Protein AF-A0A2G3K267-F1 (afdb_monomer_lite)

Radius of gyration: 26.2 Å; chains: 1; bounding box: 46×31×90 Å

Secondary structure (DSSP, 8-state):
------TTS-HHHHHHHHHHHTT--HHHHHHHHT--HHHHHHHHSSS-S---HHHHHHHHHHHTS-HHHHHH--S-SS--HHHHHHHHHTSTT----PPPGGGHHHHHHHHHHHHHS---HHHHHHHHHHHHHHHHHH------

Structure (mmCIF, N/CA/C/O backbone):
data_AF-A0A2G3K267-F1
#
_entry.id   AF-A0A2G3K267-F1
#
loop_
_atom_site.group_PDB
_atom_site.id
_atom_site.type_symbol
_atom_site.label_atom_id
_atom_site.label_alt_id
_atom_site.label_comp_id
_atom_site.label_asym_id
_atom_site.label_entity_id
_atom_site.label_seq_id
_atom_site.pdbx_PDB_ins_code
_atom_site.Cartn_x
_atom_site.Cartn_y
_atom_site.Cartn_z
_atom_site.occupancy
_atom_site.B_iso_or_equiv
_atom_site.auth_seq_id
_atom_site.auth_comp_id
_atom_site.auth_asym_id
_atom_site.auth_atom_id
_atom_site.pdbx_PDB_model_num
ATOM 1 N N . MET A 1 1 ? -14.283 -9.057 -34.525 1.00 35.12 1 MET A N 1
ATOM 2 C CA . MET A 1 1 ? -13.059 -9.825 -34.223 1.00 35.12 1 MET A CA 1
ATOM 3 C C . MET A 1 1 ? -12.693 -9.478 -32.796 1.00 35.12 1 MET A C 1
ATOM 5 O O . MET A 1 1 ? -12.695 -8.303 -32.458 1.00 35.12 1 MET A O 1
ATOM 9 N N . PHE A 1 2 ? -12.655 -10.500 -31.956 1.00 46.81 2 PHE A N 1
ATOM 10 C CA . PHE A 1 2 ? -12.757 -10.432 -30.503 1.00 46.81 2 PHE A CA 1
ATOM 11 C C . PHE A 1 2 ? -11.483 -9.875 -29.876 1.00 46.81 2 PHE A C 1
ATOM 13 O O . PHE A 1 2 ? -10.425 -10.375 -30.215 1.00 46.81 2 PHE A O 1
ATOM 20 N N . ASP A 1 3 ? -11.615 -8.924 -28.948 1.00 39.59 3 ASP A N 1
ATOM 21 C CA . ASP A 1 3 ? -10.687 -8.749 -27.822 1.00 39.59 3 ASP A CA 1
ATOM 22 C C . ASP A 1 3 ? -11.377 -7.941 -26.717 1.00 39.59 3 ASP A C 1
ATOM 24 O O . ASP A 1 3 ? -11.073 -6.790 -26.419 1.00 39.59 3 ASP A O 1
ATOM 28 N N . ASN A 1 4 ? -12.376 -8.581 -26.108 1.00 44.62 4 ASN A N 1
ATOM 29 C CA . ASN A 1 4 ? -12.892 -8.200 -24.797 1.00 44.62 4 ASN A CA 1
ATOM 30 C C . ASN A 1 4 ? -12.223 -9.108 -23.748 1.00 44.62 4 ASN A C 1
ATOM 32 O O . ASN A 1 4 ? -12.882 -9.875 -23.048 1.00 44.62 4 ASN A O 1
ATOM 36 N N . MET A 1 5 ? -10.885 -9.100 -23.737 1.00 44.41 5 MET A N 1
ATOM 37 C CA . MET A 1 5 ? -10.036 -10.017 -22.976 1.00 44.41 5 MET A CA 1
ATOM 38 C C . MET A 1 5 ? -9.233 -9.225 -21.933 1.00 44.41 5 MET A C 1
ATOM 40 O O . MET A 1 5 ? -8.086 -8.855 -22.130 1.00 44.41 5 MET A O 1
ATOM 44 N N . ASN A 1 6 ? -9.898 -8.925 -20.816 1.00 48.31 6 ASN A N 1
ATOM 45 C CA . ASN A 1 6 ? -9.323 -8.587 -19.509 1.00 48.31 6 ASN A CA 1
ATOM 46 C C . ASN A 1 6 ? -8.122 -7.597 -19.487 1.00 48.31 6 ASN A C 1
ATOM 48 O O . ASN A 1 6 ? -6.986 -7.977 -19.188 1.00 48.31 6 ASN A O 1
ATOM 52 N N . MET A 1 7 ? -8.402 -6.304 -19.706 1.00 45.59 7 MET A N 1
ATOM 53 C CA . MET A 1 7 ? -7.499 -5.144 -19.513 1.00 45.59 7 MET A CA 1
ATOM 54 C C . MET A 1 7 ? -7.149 -4.873 -18.027 1.00 45.59 7 MET A C 1
ATOM 56 O O . MET A 1 7 ? -7.311 -3.785 -17.492 1.00 45.59 7 MET A O 1
ATOM 60 N N . SER A 1 8 ? -6.763 -5.902 -17.276 1.00 49.22 8 SER A N 1
ATOM 61 C CA . SER A 1 8 ? -6.261 -5.760 -15.897 1.00 49.22 8 SER A CA 1
ATOM 62 C C . SER A 1 8 ? -5.021 -6.622 -15.618 1.00 49.22 8 SER A C 1
ATOM 64 O O . SER A 1 8 ? -4.396 -6.521 -14.557 1.00 49.22 8 SER A O 1
ATOM 66 N N . SER A 1 9 ? -4.612 -7.436 -16.597 1.00 59.81 9 SER A N 1
ATOM 67 C CA . SER A 1 9 ? -3.554 -8.439 -16.456 1.00 59.81 9 SER A CA 1
ATOM 68 C C . SER A 1 9 ? -2.137 -7.892 -16.654 1.00 59.81 9 SER A C 1
ATOM 70 O O . SER A 1 9 ? -1.189 -8.456 -16.103 1.00 59.81 9 SER A O 1
ATOM 72 N N . HIS A 1 10 ? -1.960 -6.772 -17.362 1.00 80.06 10 HIS A N 1
ATOM 73 C CA . HIS A 1 10 ? -0.629 -6.280 -17.727 1.00 80.06 10 HIS A CA 1
ATOM 74 C C . HIS A 1 10 ? -0.052 -5.313 -16.685 1.00 80.06 10 HIS A C 1
ATOM 76 O O . HIS A 1 10 ? -0.710 -4.382 -16.214 1.00 80.06 10 HIS A O 1
ATOM 82 N N . LEU A 1 11 ? 1.218 -5.534 -16.331 1.00 85.94 11 LEU A N 1
ATOM 83 C CA . LEU A 1 11 ? 1.956 -4.738 -15.346 1.00 85.94 11 LEU A CA 1
ATOM 84 C C . LEU A 1 11 ? 1.980 -3.243 -15.705 1.00 85.94 11 LEU A C 1
ATOM 86 O O . LEU A 1 11 ? 1.818 -2.394 -14.827 1.00 85.94 11 LEU A O 1
ATOM 90 N N . SER A 1 12 ? 2.136 -2.925 -16.991 1.00 89.56 12 SER A N 1
ATOM 91 C CA . SER A 1 12 ? 2.180 -1.552 -17.501 1.00 89.56 12 SER A CA 1
ATOM 92 C C . SER A 1 12 ? 0.894 -0.783 -17.263 1.00 89.56 12 SER A C 1
ATOM 94 O O . SER A 1 12 ? 0.929 0.377 -16.852 1.00 89.56 12 SER A O 1
ATOM 96 N N . GLU A 1 13 ? -0.247 -1.442 -17.431 1.00 88.75 13 GLU A N 1
ATOM 97 C CA . GLU A 1 13 ? -1.548 -0.847 -17.172 1.00 88.75 13 GLU A CA 1
ATOM 98 C C . GLU A 1 13 ? -1.750 -0.580 -15.677 1.00 88.75 13 GLU A C 1
ATOM 100 O O . GLU A 1 13 ? -2.154 0.522 -15.293 1.00 88.75 13 GLU A O 1
ATOM 105 N N . ARG A 1 14 ? -1.385 -1.538 -14.811 1.00 90.50 14 ARG A N 1
ATOM 106 C CA . ARG A 1 14 ? -1.461 -1.361 -13.351 1.00 90.50 14 ARG A CA 1
ATOM 107 C C . ARG A 1 14 ? -0.568 -0.224 -12.864 1.00 90.50 14 ARG A C 1
ATOM 109 O O . ARG A 1 14 ? -1.033 0.645 -12.123 1.00 90.50 14 ARG A O 1
ATOM 116 N N . ILE A 1 15 ? 0.690 -0.189 -13.308 1.00 90.50 15 ILE A N 1
ATOM 117 C CA . ILE A 1 15 ? 1.647 0.870 -12.955 1.00 90.50 15 ILE A CA 1
ATOM 118 C C . ILE A 1 15 ? 1.182 2.221 -13.501 1.00 90.50 15 ILE A C 1
ATOM 120 O O . ILE A 1 15 ? 1.180 3.208 -12.765 1.00 90.50 15 ILE A O 1
ATOM 124 N N . GLY A 1 16 ? 0.754 2.277 -14.764 1.00 91.00 16 GLY A N 1
ATOM 125 C CA . GLY A 1 16 ? 0.273 3.499 -15.403 1.00 91.00 16 GLY A CA 1
ATOM 126 C C . GLY A 1 16 ? -0.948 4.076 -14.692 1.00 91.00 16 GLY A C 1
ATOM 127 O O . GLY A 1 16 ? -0.981 5.269 -14.373 1.00 91.00 16 GLY A O 1
ATOM 128 N N . ARG A 1 17 ? -1.921 3.220 -14.363 1.00 91.25 17 ARG A N 1
ATOM 129 C CA . ARG A 1 17 ? -3.102 3.597 -13.581 1.00 91.25 17 ARG A CA 1
ATOM 130 C C . ARG A 1 17 ? -2.711 4.128 -12.204 1.00 91.25 17 ARG A C 1
ATOM 132 O O . ARG A 1 17 ? -3.132 5.225 -11.836 1.00 91.25 17 ARG A O 1
ATOM 139 N N . ALA A 1 18 ? -1.879 3.391 -11.471 1.00 91.69 18 ALA A N 1
ATOM 140 C CA . ALA A 1 18 ? -1.437 3.775 -10.135 1.00 91.69 18 ALA A CA 1
ATOM 141 C C . ALA A 1 18 ? -0.667 5.098 -10.121 1.00 91.69 18 ALA A C 1
ATOM 143 O O . ALA A 1 18 ? -0.942 5.964 -9.292 1.00 91.69 18 ALA A O 1
ATOM 144 N N . ALA A 1 19 ? 0.245 5.290 -11.073 1.00 91.06 19 ALA A N 1
ATOM 145 C CA . ALA A 1 19 ? 1.031 6.510 -11.196 1.00 91.06 19 ALA A CA 1
ATOM 146 C C . ALA A 1 19 ? 0.159 7.726 -11.536 1.00 91.06 19 ALA A C 1
ATOM 148 O O . ALA A 1 19 ? 0.361 8.799 -10.966 1.00 91.06 19 ALA A O 1
ATOM 149 N N . ARG A 1 20 ? -0.844 7.560 -12.411 1.00 91.44 20 ARG A N 1
ATOM 150 C CA . ARG A 1 20 ? -1.793 8.627 -12.758 1.00 91.44 20 ARG A CA 1
ATOM 151 C C . ARG A 1 20 ? -2.618 9.066 -11.551 1.00 91.44 20 ARG A C 1
ATOM 153 O O . ARG A 1 20 ? -2.743 10.263 -11.312 1.00 91.44 20 ARG A O 1
ATOM 160 N N . GLU A 1 21 ? -3.138 8.117 -10.777 1.00 89.44 21 GLU A N 1
ATOM 161 C CA . GLU A 1 21 ? -3.902 8.415 -9.558 1.00 89.44 21 GLU A CA 1
ATOM 162 C C . GLU A 1 21 ? -3.026 9.057 -8.470 1.00 89.44 21 GLU A C 1
ATOM 164 O O . GLU A 1 21 ? -3.461 9.992 -7.801 1.00 89.44 21 GLU A O 1
ATOM 169 N N . ALA A 1 22 ? -1.767 8.627 -8.349 1.00 87.94 22 ALA A N 1
ATOM 170 C CA . ALA A 1 22 ? -0.783 9.229 -7.449 1.00 87.94 22 ALA A CA 1
ATOM 171 C C . ALA A 1 22 ? -0.202 10.562 -7.967 1.00 87.94 22 ALA A C 1
ATOM 173 O O . ALA A 1 22 ? 0.598 11.192 -7.278 1.00 87.94 22 ALA A O 1
ATOM 174 N N . LYS A 1 23 ? -0.573 11.002 -9.182 1.00 91.06 23 LYS A N 1
ATOM 175 C CA . LYS A 1 23 ? -0.016 12.180 -9.877 1.00 91.06 23 LYS A CA 1
ATOM 176 C C . LYS A 1 23 ? 1.517 12.153 -9.988 1.00 91.06 23 LYS A C 1
ATOM 178 O O . LYS A 1 23 ? 2.175 13.195 -10.023 1.00 91.06 23 LYS A O 1
ATOM 183 N N . LEU A 1 24 ? 2.098 10.958 -10.080 1.00 90.44 24 LEU A N 1
ATOM 184 C CA . LEU A 1 24 ? 3.537 10.753 -10.196 1.00 90.44 24 LEU A CA 1
ATOM 185 C C . LEU A 1 24 ? 3.943 10.557 -11.656 1.00 90.44 24 LEU A C 1
ATOM 187 O O . LEU A 1 24 ? 3.334 9.798 -12.406 1.00 90.44 24 LEU A O 1
ATOM 191 N N . ARG A 1 25 ? 5.017 11.242 -12.059 1.00 90.38 25 ARG A N 1
ATOM 192 C CA . ARG A 1 25 ? 5.631 11.072 -13.380 1.00 90.38 25 ARG A CA 1
ATOM 193 C C . ARG A 1 25 ? 6.702 9.975 -13.317 1.00 90.38 25 ARG A C 1
ATOM 195 O O . ARG A 1 25 ? 7.376 9.870 -12.290 1.00 90.38 25 ARG A O 1
ATOM 202 N N . PRO A 1 26 ? 6.970 9.244 -14.416 1.00 87.44 26 PRO A N 1
ATOM 203 C CA . PRO A 1 26 ? 8.031 8.230 -14.460 1.00 87.44 26 PRO A CA 1
ATOM 204 C C . PRO A 1 26 ? 9.409 8.750 -14.027 1.00 87.44 26 PRO A C 1
ATOM 206 O O . PRO A 1 26 ? 10.181 8.028 -13.405 1.00 87.44 26 PRO A O 1
ATOM 209 N N . ALA A 1 27 ? 9.705 10.026 -14.299 1.00 88.06 27 ALA A N 1
ATOM 210 C CA . ALA A 1 27 ? 10.935 10.674 -13.846 1.00 88.06 27 ALA A CA 1
ATOM 211 C C . ALA A 1 27 ? 11.029 10.759 -12.311 1.00 88.06 27 ALA A C 1
ATOM 213 O O . ALA A 1 27 ? 12.078 10.460 -11.754 1.00 88.06 27 ALA A O 1
ATOM 214 N N . HIS A 1 28 ? 9.931 11.093 -11.623 1.00 89.31 28 HIS A N 1
ATOM 215 C CA . HIS A 1 28 ? 9.900 11.142 -10.158 1.00 89.31 28 HIS A CA 1
ATOM 216 C C . HIS A 1 28 ? 10.082 9.746 -9.553 1.00 89.31 28 HIS A C 1
ATOM 218 O O . HIS A 1 28 ? 10.794 9.590 -8.567 1.00 89.31 28 HIS A O 1
ATOM 224 N N . ILE A 1 29 ? 9.489 8.727 -10.183 1.00 90.75 29 ILE A N 1
ATOM 225 C CA . ILE A 1 29 ? 9.630 7.327 -9.767 1.00 90.75 29 ILE A CA 1
ATOM 226 C C . ILE A 1 29 ? 11.083 6.860 -9.922 1.00 90.75 29 ILE A C 1
ATOM 228 O O . ILE A 1 29 ? 11.625 6.239 -9.013 1.00 90.75 29 ILE A O 1
ATOM 232 N N . ALA A 1 30 ? 11.743 7.211 -11.030 1.00 91.00 30 ALA A N 1
ATOM 233 C CA . ALA A 1 30 ? 13.152 6.891 -11.256 1.00 91.00 30 ALA A CA 1
ATOM 234 C C . ALA A 1 30 ? 14.062 7.497 -10.176 1.00 91.00 30 ALA A C 1
ATOM 236 O O . ALA A 1 30 ? 14.903 6.794 -9.614 1.00 91.00 30 ALA A O 1
ATOM 237 N N . THR A 1 31 ? 13.848 8.773 -9.840 1.00 91.50 31 THR A N 1
ATOM 238 C CA . THR A 1 31 ? 14.592 9.463 -8.779 1.00 91.50 31 THR A CA 1
ATOM 239 C C . THR A 1 31 ? 14.336 8.837 -7.408 1.00 91.50 31 THR A C 1
ATOM 241 O O . THR A 1 31 ? 15.290 8.556 -6.686 1.00 91.50 31 THR A O 1
ATOM 244 N N . ALA A 1 32 ? 13.075 8.560 -7.064 1.00 89.62 32 ALA A N 1
ATOM 245 C CA . ALA A 1 32 ? 12.702 7.969 -5.778 1.00 89.62 32 ALA A CA 1
ATOM 246 C C . ALA A 1 32 ? 13.274 6.555 -5.586 1.00 89.62 32 ALA A C 1
ATOM 248 O O . ALA A 1 32 ? 13.719 6.209 -4.495 1.00 89.62 32 ALA A O 1
ATOM 249 N N . LEU A 1 33 ? 13.309 5.750 -6.653 1.00 90.38 33 LEU A N 1
ATOM 250 C CA . LEU A 1 33 ? 13.843 4.386 -6.621 1.00 90.38 33 LEU A CA 1
ATOM 251 C C . LEU A 1 33 ? 15.352 4.304 -6.896 1.00 90.38 33 LEU A C 1
ATOM 253 O O . LEU A 1 33 ? 15.909 3.208 -6.856 1.00 90.38 33 LEU A O 1
ATOM 257 N N . LYS A 1 34 ? 16.021 5.429 -7.190 1.00 90.19 34 LYS A N 1
ATOM 258 C CA . LYS A 1 34 ? 17.433 5.480 -7.614 1.00 90.19 34 LYS A CA 1
ATOM 259 C C . LYS A 1 34 ? 17.737 4.514 -8.771 1.00 90.19 34 LYS A C 1
ATOM 261 O O . LYS A 1 34 ? 18.773 3.850 -8.792 1.00 90.19 34 LYS A O 1
ATOM 266 N N . LYS A 1 35 ? 16.819 4.410 -9.736 1.00 89.25 35 LYS A N 1
ATOM 267 C CA . LYS A 1 35 ? 16.966 3.561 -10.931 1.00 89.25 35 LYS A CA 1
ATOM 268 C C . LYS A 1 35 ? 17.039 4.404 -12.195 1.00 89.25 35 LYS A C 1
ATOM 270 O O . LYS A 1 35 ? 16.598 5.551 -12.233 1.00 89.25 35 LYS A O 1
ATOM 275 N N . ASN A 1 36 ? 17.583 3.807 -13.253 1.00 89.06 36 ASN A N 1
ATOM 276 C CA . ASN A 1 36 ? 17.637 4.449 -14.558 1.00 89.06 36 ASN A CA 1
ATOM 277 C C . ASN A 1 36 ? 16.213 4.694 -15.093 1.00 89.06 36 ASN A C 1
ATOM 279 O O . ASN A 1 36 ? 15.346 3.820 -15.031 1.00 89.06 36 ASN A O 1
ATOM 283 N N . ARG A 1 37 ? 15.984 5.883 -15.656 1.00 87.00 37 ARG A N 1
ATOM 284 C CA . ARG A 1 37 ? 14.721 6.271 -16.289 1.00 87.00 37 ARG A CA 1
ATOM 285 C C . ARG A 1 37 ? 14.310 5.321 -17.417 1.00 87.00 37 ARG A C 1
ATOM 287 O O . ARG A 1 37 ? 13.114 5.098 -17.580 1.00 87.00 37 ARG A O 1
ATOM 294 N N . SER A 1 38 ? 15.265 4.744 -18.151 1.00 87.75 38 SER A N 1
ATOM 295 C CA . SER A 1 38 ? 14.982 3.745 -19.192 1.00 87.75 38 SER A CA 1
ATOM 296 C C . SER A 1 38 ? 14.382 2.462 -18.608 1.00 87.75 38 SER A C 1
ATOM 298 O O . SER A 1 38 ? 13.421 1.930 -19.155 1.00 87.75 38 SER A O 1
ATOM 300 N N . THR A 1 39 ? 14.880 2.007 -17.454 1.00 86.62 39 THR A N 1
ATOM 301 C CA . THR A 1 39 ? 14.325 0.860 -16.721 1.00 86.62 39 THR A CA 1
ATOM 302 C C . THR A 1 39 ? 12.886 1.123 -16.298 1.00 86.62 39 THR A C 1
ATOM 304 O O . THR A 1 39 ? 12.034 0.265 -16.486 1.00 86.62 39 THR A O 1
ATOM 307 N N . ILE A 1 40 ? 12.606 2.318 -15.769 1.00 89.19 40 ILE A N 1
ATOM 308 C CA . ILE A 1 40 ? 11.244 2.684 -15.373 1.00 89.19 40 ILE A CA 1
ATOM 309 C C . ILE A 1 40 ? 10.335 2.760 -16.600 1.00 89.19 40 ILE A C 1
ATOM 311 O O . ILE A 1 40 ? 9.240 2.215 -16.562 1.00 89.19 40 ILE A O 1
ATOM 315 N N . GLN A 1 41 ? 10.772 3.383 -17.700 1.00 88.50 41 GLN A N 1
ATOM 316 C CA . GLN A 1 41 ? 9.952 3.474 -18.913 1.00 88.50 41 GLN A CA 1
ATOM 317 C C . GLN A 1 41 ? 9.545 2.111 -19.468 1.00 88.50 41 GLN A C 1
ATOM 319 O O . GLN A 1 41 ? 8.380 1.966 -19.823 1.00 88.50 41 GLN A O 1
ATOM 324 N N . ARG A 1 42 ? 10.434 1.111 -19.416 1.00 87.94 42 ARG A N 1
ATOM 325 C CA . ARG A 1 42 ? 10.123 -0.269 -19.826 1.00 87.94 42 ARG A CA 1
ATOM 326 C C . ARG A 1 42 ? 8.945 -0.895 -19.078 1.00 87.94 42 ARG A C 1
ATOM 328 O O . ARG A 1 42 ? 8.324 -1.836 -19.564 1.00 87.94 42 ARG A O 1
ATOM 335 N N . TRP A 1 43 ? 8.653 -0.415 -17.872 1.00 89.19 43 TRP A N 1
ATOM 336 C CA . TRP A 1 43 ? 7.478 -0.848 -17.121 1.00 89.19 43 TRP A CA 1
ATOM 337 C C . TRP A 1 43 ? 6.214 -0.119 -17.564 1.00 89.19 43 TRP A C 1
ATOM 339 O O . TRP A 1 43 ? 5.144 -0.702 -17.508 1.00 89.19 43 TRP A O 1
ATOM 349 N N . PHE A 1 44 ? 6.318 1.134 -18.009 1.00 87.44 44 PHE A N 1
ATOM 350 C CA . PHE A 1 44 ? 5.176 1.922 -18.482 1.00 87.44 44 PHE A CA 1
ATOM 351 C C . PHE A 1 44 ? 4.778 1.587 -19.921 1.00 87.44 44 PHE A C 1
ATOM 353 O O . PHE A 1 44 ? 3.598 1.652 -20.247 1.00 87.44 44 PHE A O 1
ATOM 360 N N . ASP A 1 45 ? 5.741 1.241 -20.773 1.00 86.38 45 ASP A N 1
ATOM 361 C CA . ASP A 1 45 ? 5.503 0.894 -22.179 1.00 86.38 45 ASP A CA 1
ATOM 362 C C . ASP A 1 45 ? 5.153 -0.592 -22.393 1.00 86.38 45 ASP A C 1
ATOM 364 O O . ASP A 1 45 ? 4.746 -0.975 -23.485 1.00 86.38 45 ASP A O 1
ATOM 368 N N . GLY A 1 46 ? 5.261 -1.424 -21.348 1.00 83.44 46 GLY A N 1
ATOM 369 C CA . GLY A 1 46 ? 4.951 -2.855 -21.412 1.00 83.44 46 GLY A CA 1
ATOM 370 C C . GLY A 1 46 ? 6.072 -3.729 -21.976 1.00 83.44 46 GLY A C 1
ATOM 371 O O . GLY A 1 46 ? 5.873 -4.928 -22.141 1.00 83.44 46 GLY A O 1
ATOM 372 N N . SER A 1 47 ? 7.269 -3.182 -22.209 1.00 82.19 47 SER A N 1
ATOM 373 C CA . SER A 1 47 ? 8.450 -3.956 -22.626 1.00 82.19 47 SER A CA 1
ATOM 374 C C . SER A 1 47 ? 8.909 -4.968 -21.571 1.00 82.19 47 SER A C 1
ATOM 376 O O . SER A 1 47 ? 9.710 -5.853 -21.863 1.00 82.19 47 SER A O 1
ATOM 378 N N . SER A 1 48 ? 8.455 -4.814 -20.326 1.00 80.38 48 SER A N 1
ATOM 379 C CA . SER A 1 48 ? 8.735 -5.719 -19.216 1.00 80.38 48 SER A CA 1
ATOM 380 C C . SER A 1 48 ? 7.438 -6.128 -18.529 1.00 80.38 48 SER A C 1
ATOM 382 O O . SER A 1 48 ? 6.724 -5.289 -17.984 1.00 80.38 48 SER A O 1
ATOM 384 N N . ASN A 1 49 ? 7.181 -7.435 -18.497 1.00 75.62 49 ASN A N 1
ATOM 385 C CA . ASN A 1 49 ? 5.995 -8.016 -17.859 1.00 75.62 49 ASN A CA 1
ATOM 386 C C . ASN A 1 49 ? 6.203 -8.355 -16.380 1.00 75.62 49 ASN A C 1
ATOM 388 O O . ASN A 1 49 ? 5.244 -8.660 -15.676 1.00 75.62 49 ASN A O 1
ATOM 392 N N . THR A 1 50 ? 7.445 -8.294 -15.899 1.00 76.69 50 THR A N 1
ATOM 393 C CA . THR A 1 50 ? 7.802 -8.604 -14.516 1.00 76.69 50 THR A CA 1
ATOM 394 C C . THR A 1 50 ? 8.429 -7.395 -13.837 1.00 76.69 50 THR A C 1
ATOM 396 O O . THR A 1 50 ? 9.240 -6.669 -14.421 1.00 76.69 50 THR A O 1
ATOM 399 N N . LEU A 1 51 ? 8.024 -7.168 -12.586 1.00 83.25 51 LEU A N 1
ATOM 400 C CA . LEU A 1 51 ? 8.638 -6.179 -11.714 1.00 83.25 51 LEU A CA 1
ATOM 401 C C . LEU A 1 51 ? 9.686 -6.888 -10.846 1.00 83.25 51 LEU A C 1
ATOM 403 O O . LEU A 1 51 ? 9.358 -7.903 -10.228 1.00 83.25 51 LEU A O 1
ATOM 407 N N . PRO A 1 52 ? 10.926 -6.380 -10.771 1.00 85.62 52 PRO A N 1
ATOM 408 C CA . PRO A 1 52 ? 11.925 -6.918 -9.858 1.00 85.62 52 PRO A CA 1
ATOM 409 C C . PRO A 1 52 ? 11.415 -6.916 -8.410 1.00 85.62 52 PRO A C 1
ATOM 411 O O . PRO A 1 52 ? 10.855 -5.920 -7.944 1.00 85.62 52 PRO A O 1
ATOM 414 N N . GLY A 1 53 ? 11.599 -8.030 -7.696 1.00 84.75 53 GLY A N 1
ATOM 415 C CA . GLY A 1 53 ? 11.083 -8.195 -6.331 1.00 84.75 53 GLY A CA 1
ATOM 416 C C . GLY A 1 53 ? 11.652 -7.177 -5.336 1.00 84.75 53 GLY A C 1
ATOM 417 O O . GLY A 1 53 ? 10.935 -6.723 -4.447 1.00 84.75 53 GLY A O 1
ATOM 418 N N . ASP A 1 54 ? 12.896 -6.734 -5.543 1.00 88.19 54 ASP A N 1
ATOM 419 C CA . ASP A 1 54 ? 13.546 -5.668 -4.767 1.00 88.19 54 ASP A CA 1
ATOM 420 C C . ASP A 1 54 ? 12.845 -4.306 -4.918 1.00 88.19 54 ASP A C 1
ATOM 422 O O . ASP A 1 54 ? 12.960 -3.446 -4.045 1.00 88.19 54 ASP A O 1
ATOM 426 N N . LEU A 1 55 ? 12.093 -4.108 -6.004 1.00 89.94 55 LEU A N 1
ATOM 427 C CA . LEU A 1 55 ? 11.430 -2.847 -6.340 1.00 89.94 55 LEU A CA 1
ATOM 428 C C . LEU A 1 55 ? 9.921 -2.883 -6.143 1.00 89.94 55 LEU A C 1
ATOM 430 O O . LEU A 1 55 ? 9.303 -1.820 -6.112 1.00 89.94 55 LEU A O 1
ATOM 434 N N . LEU A 1 56 ? 9.340 -4.061 -5.925 1.00 90.56 56 LEU A N 1
ATOM 435 C CA . LEU A 1 56 ? 7.911 -4.215 -5.688 1.00 90.56 56 LEU A CA 1
ATOM 436 C C . LEU A 1 56 ? 7.439 -3.435 -4.462 1.00 90.56 56 LEU A C 1
ATOM 438 O O . LEU A 1 56 ? 6.547 -2.596 -4.573 1.00 90.56 56 LEU A O 1
ATOM 442 N N . LEU A 1 57 ? 8.061 -3.677 -3.308 1.00 90.81 57 LEU A N 1
ATOM 443 C CA . LEU A 1 57 ? 7.656 -3.042 -2.056 1.00 90.81 57 LEU A CA 1
ATOM 444 C C . LEU A 1 57 ? 7.954 -1.526 -2.027 1.00 90.81 57 LEU A C 1
ATOM 446 O O . LEU A 1 57 ? 7.092 -0.758 -1.597 1.00 90.81 57 LEU A O 1
ATOM 450 N N . PRO A 1 58 ? 9.124 -1.039 -2.489 1.00 90.88 58 PRO A N 1
ATOM 451 C CA . PRO A 1 58 ? 9.368 0.399 -2.590 1.00 90.88 58 PRO A CA 1
ATOM 452 C C . PRO A 1 58 ? 8.403 1.108 -3.548 1.00 90.88 58 PRO A C 1
ATOM 454 O O . PRO A 1 58 ? 7.903 2.188 -3.230 1.00 90.88 58 PRO A O 1
ATOM 457 N N . LEU A 1 59 ? 8.110 0.504 -4.704 1.00 91.62 59 LEU A N 1
ATOM 458 C CA . LEU A 1 59 ? 7.204 1.087 -5.690 1.00 91.62 59 LEU A CA 1
ATOM 459 C C . LEU A 1 59 ? 5.756 1.093 -5.193 1.00 91.62 59 LEU A C 1
ATOM 461 O O . LEU A 1 59 ? 5.063 2.095 -5.362 1.00 91.62 59 LEU A O 1
ATOM 465 N N . SER A 1 60 ? 5.305 0.020 -4.538 1.00 91.81 60 SER A N 1
ATOM 466 C CA . SER A 1 60 ? 3.953 -0.049 -3.978 1.00 91.81 60 SER A CA 1
ATOM 467 C C . SER A 1 60 ? 3.734 1.025 -2.910 1.00 91.81 60 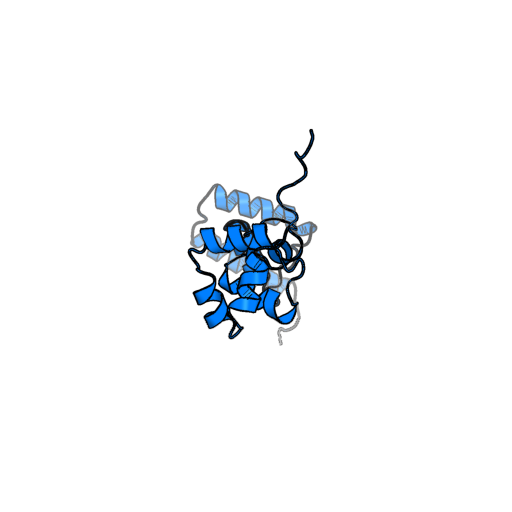SER A C 1
ATOM 469 O O . SER A 1 60 ? 2.717 1.719 -2.937 1.00 91.81 60 SER A O 1
ATOM 471 N N . LYS A 1 61 ? 4.730 1.252 -2.041 1.00 90.31 61 LYS A N 1
ATOM 472 C CA . LYS A 1 61 ? 4.723 2.340 -1.050 1.00 90.31 61 LYS A CA 1
ATOM 473 C C . LYS A 1 61 ? 4.683 3.715 -1.708 1.00 90.31 61 LYS A C 1
ATOM 475 O O . LYS A 1 61 ? 3.881 4.551 -1.307 1.00 90.31 61 LYS A O 1
ATOM 480 N N . LEU A 1 62 ? 5.508 3.935 -2.732 1.00 91.31 62 LEU A N 1
ATOM 481 C CA . LEU A 1 62 ? 5.563 5.209 -3.452 1.00 91.31 62 LEU A CA 1
ATOM 482 C C . LEU A 1 62 ? 4.233 5.544 -4.147 1.00 91.31 62 LEU A C 1
ATOM 484 O O . LEU A 1 62 ? 3.817 6.699 -4.170 1.00 91.31 62 LEU A O 1
ATOM 488 N N . LEU A 1 63 ? 3.564 4.536 -4.707 1.00 90.31 63 LEU A N 1
ATOM 489 C CA . LEU A 1 63 ? 2.281 4.679 -5.400 1.00 90.31 63 LEU A CA 1
ATOM 490 C C . LEU A 1 63 ? 1.069 4.630 -4.451 1.00 90.31 63 LEU A C 1
ATOM 492 O O . LEU A 1 63 ? -0.059 4.904 -4.874 1.00 90.31 63 LEU A O 1
ATOM 496 N N . GLY A 1 64 ? 1.286 4.268 -3.183 1.00 89.06 64 GLY A N 1
ATOM 497 C CA . GLY A 1 64 ? 0.229 4.076 -2.193 1.00 89.06 64 GLY A CA 1
ATOM 498 C C . GLY A 1 64 ? -0.741 2.961 -2.584 1.00 89.06 64 GLY A C 1
ATOM 499 O O . GLY A 1 64 ? -1.952 3.145 -2.475 1.00 89.06 64 GLY A O 1
ATOM 500 N N . VAL A 1 65 ? -0.225 1.845 -3.100 1.00 92.50 65 VAL A N 1
ATOM 501 C CA . VAL A 1 65 ? -1.007 0.673 -3.526 1.00 92.50 65 VAL A CA 1
ATOM 502 C C . VAL A 1 65 ? -0.518 -0.591 -2.833 1.00 92.50 65 VAL A C 1
ATOM 504 O O . VAL A 1 65 ? 0.579 -0.632 -2.273 1.00 92.50 65 VAL A O 1
ATOM 507 N N . ARG A 1 66 ? -1.328 -1.646 -2.889 1.00 91.56 66 ARG A N 1
ATOM 508 C CA . ARG A 1 66 ? -0.946 -2.960 -2.374 1.00 91.56 66 ARG A CA 1
ATOM 509 C C . ARG A 1 66 ? 0.109 -3.631 -3.267 1.00 91.56 66 ARG A C 1
ATOM 511 O O . ARG A 1 66 ? -0.032 -3.586 -4.493 1.00 91.56 66 ARG A O 1
ATOM 518 N N . PRO A 1 67 ? 1.153 -4.252 -2.687 1.00 91.00 67 PRO A N 1
ATOM 519 C CA . PRO A 1 67 ? 2.188 -4.927 -3.462 1.00 91.00 67 PRO A CA 1
ATOM 520 C C . PRO A 1 67 ? 1.649 -6.161 -4.188 1.00 91.00 67 PRO A C 1
ATOM 522 O O . PRO A 1 67 ? 2.050 -6.388 -5.323 1.00 91.00 67 PRO A O 1
ATOM 525 N N . GLU A 1 68 ? 0.695 -6.898 -3.609 1.00 89.44 68 GLU A N 1
ATOM 526 C CA . GLU A 1 68 ? 0.080 -8.047 -4.289 1.00 89.44 68 GLU A CA 1
ATOM 527 C C . GLU A 1 68 ? -0.647 -7.560 -5.546 1.00 89.44 68 GLU A C 1
ATOM 529 O O . GLU A 1 68 ? -0.287 -7.929 -6.660 1.00 89.44 68 GLU A O 1
ATOM 534 N N . TRP A 1 69 ? -1.543 -6.577 -5.398 1.00 91.50 69 TRP A N 1
ATOM 535 C CA . TRP A 1 69 ? -2.238 -5.980 -6.538 1.00 91.50 69 TRP A CA 1
ATOM 536 C C . TRP A 1 69 ? -1.278 -5.464 -7.618 1.00 91.50 69 TRP A C 1
ATOM 538 O O . TRP A 1 69 ? -1.516 -5.659 -8.806 1.00 91.50 69 TRP A O 1
ATOM 548 N N . LEU A 1 70 ? -0.171 -4.823 -7.238 1.00 90.00 70 LEU A N 1
ATOM 549 C CA . LEU A 1 70 ? 0.805 -4.332 -8.206 1.00 90.00 70 LEU A CA 1
ATOM 550 C C . LEU A 1 70 ? 1.501 -5.481 -8.958 1.00 90.00 70 LEU A C 1
ATOM 552 O O . LEU A 1 70 ? 1.645 -5.411 -10.183 1.00 90.00 70 LEU A O 1
ATOM 556 N N . ALA A 1 71 ? 1.893 -6.541 -8.247 1.00 88.00 71 ALA A N 1
ATOM 557 C CA . ALA A 1 71 ? 2.628 -7.676 -8.796 1.00 88.00 71 ALA A CA 1
ATOM 558 C C . ALA A 1 71 ? 1.786 -8.505 -9.771 1.00 88.00 71 ALA A C 1
ATOM 560 O O . ALA A 1 71 ? 2.200 -8.710 -10.911 1.00 88.00 71 ALA A O 1
ATOM 561 N N . ASN A 1 72 ? 0.602 -8.944 -9.349 1.00 87.12 72 ASN A N 1
ATOM 562 C CA . ASN A 1 72 ? -0.205 -9.934 -10.070 1.00 87.12 72 ASN A CA 1
ATOM 563 C C . ASN A 1 72 ? -1.656 -9.486 -10.318 1.00 87.12 72 ASN A C 1
ATOM 565 O O . ASN A 1 72 ? -2.400 -10.183 -11.000 1.00 87.12 72 ASN A O 1
ATOM 569 N N . GLY A 1 73 ? -2.054 -8.305 -9.839 1.00 85.94 73 GLY A N 1
ATOM 570 C CA . GLY A 1 73 ? -3.430 -7.822 -9.958 1.00 85.94 73 GLY A CA 1
ATOM 571 C C . GLY A 1 73 ? -4.376 -8.382 -8.897 1.00 85.94 73 GLY A C 1
ATOM 572 O O . GLY A 1 73 ? -5.581 -8.165 -9.002 1.00 85.94 73 GLY A O 1
ATOM 573 N N . GLU A 1 74 ? -3.872 -9.076 -7.873 1.00 85.31 74 GLU A N 1
ATOM 574 C CA . GLU A 1 74 ? -4.720 -9.725 -6.876 1.00 85.31 74 GLU A CA 1
ATOM 575 C C . GLU A 1 74 ? -5.309 -8.758 -5.840 1.00 85.31 74 GLU A C 1
ATOM 577 O O . GLU A 1 74 ? -4.629 -7.978 -5.155 1.00 85.31 74 GLU A O 1
ATOM 582 N N . GLY A 1 75 ? -6.622 -8.886 -5.658 1.00 86.19 75 GLY A N 1
ATOM 583 C CA . GLY A 1 75 ? -7.390 -8.124 -4.683 1.00 86.19 75 GLY A CA 1
ATOM 584 C C . GLY A 1 75 ? -7.529 -6.641 -5.048 1.00 86.19 75 GLY A C 1
ATOM 585 O O . GLY A 1 75 ? -7.333 -6.244 -6.195 1.00 86.19 75 GLY A O 1
ATOM 586 N N . PRO A 1 76 ? -7.910 -5.786 -4.087 1.00 88.00 76 PRO A N 1
ATOM 587 C CA . PRO A 1 76 ? -8.097 -4.369 -4.357 1.00 88.00 76 PRO A CA 1
ATOM 588 C C . PRO A 1 76 ? -6.756 -3.630 -4.471 1.00 88.00 76 PRO A C 1
ATOM 590 O O . PRO A 1 76 ? -5.792 -3.942 -3.768 1.00 88.00 76 PRO A O 1
ATOM 593 N N . MET A 1 77 ? -6.726 -2.592 -5.309 1.00 87.56 77 MET A N 1
ATOM 594 C CA . MET A 1 77 ? -5.576 -1.695 -5.493 1.00 87.56 77 MET A CA 1
ATOM 595 C C . MET A 1 77 ? -5.165 -0.980 -4.203 1.00 87.56 77 MET A C 1
ATOM 597 O O . MET A 1 77 ? -3.978 -0.834 -3.907 1.00 87.56 77 MET A O 1
ATOM 601 N N . ARG A 1 78 ? -6.156 -0.537 -3.428 1.00 89.06 78 ARG A N 1
ATOM 602 C CA . ARG A 1 78 ? -5.990 0.077 -2.111 1.00 89.06 78 ARG A CA 1
ATOM 603 C C . ARG A 1 78 ? -7.013 -0.524 -1.169 1.00 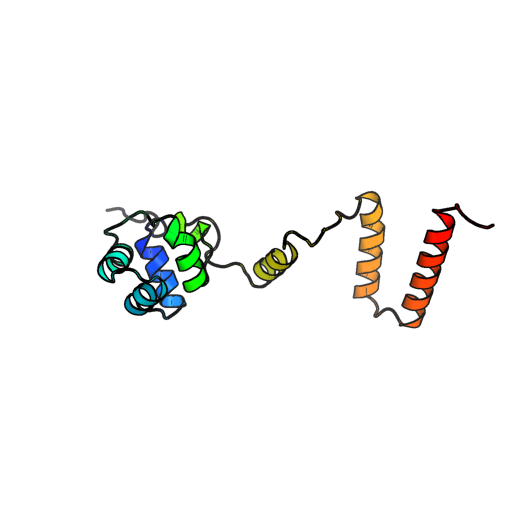89.06 78 ARG A C 1
ATOM 605 O O . ARG A 1 78 ? -8.115 -0.859 -1.593 1.00 89.06 78 ARG A O 1
ATOM 612 N N . LEU A 1 79 ? -6.644 -0.632 0.097 1.00 81.44 79 LEU A N 1
ATOM 613 C CA . LEU A 1 79 ? -7.601 -0.964 1.142 1.00 81.44 79 LEU A CA 1
ATOM 614 C C . LEU A 1 79 ? -8.591 0.194 1.303 1.00 81.44 79 LEU A C 1
ATOM 616 O O . LEU A 1 79 ? -8.209 1.364 1.192 1.00 81.44 79 LEU A O 1
ATOM 620 N N . SER A 1 80 ? -9.856 -0.125 1.575 1.00 79.25 80 SER A N 1
ATOM 621 C CA . SER A 1 80 ? -10.804 0.880 2.056 1.00 79.25 80 SER A CA 1
ATOM 622 C C . SER A 1 80 ? -10.300 1.480 3.374 1.00 79.25 80 SER A C 1
ATOM 624 O O . SER A 1 80 ? -9.471 0.881 4.060 1.00 79.25 80 SER A O 1
ATOM 626 N N . LYS A 1 81 ? -10.797 2.660 3.762 1.00 72.94 81 LYS A N 1
ATOM 627 C CA . LYS A 1 81 ? -10.387 3.297 5.025 1.00 72.94 81 LYS A CA 1
ATOM 628 C C . LYS A 1 81 ? -10.580 2.356 6.225 1.00 72.94 81 LYS A C 1
ATOM 630 O O . LYS A 1 81 ? -9.658 2.202 7.015 1.00 72.94 81 LYS A O 1
ATOM 635 N N . GLN A 1 82 ? -11.709 1.647 6.269 1.00 67.31 82 GLN A N 1
ATOM 636 C CA . GLN A 1 82 ? -11.993 0.618 7.276 1.00 67.31 82 GLN A CA 1
ATOM 637 C C . GLN A 1 82 ? -11.022 -0.566 7.203 1.00 67.31 82 GLN A C 1
ATOM 639 O O . GLN A 1 82 ? -10.519 -1.003 8.228 1.00 67.31 82 GLN A O 1
ATOM 644 N N . GLN A 1 83 ? -10.696 -1.068 6.009 1.00 71.12 83 GLN A N 1
ATOM 645 C CA . GLN A 1 83 ? -9.725 -2.157 5.859 1.00 71.12 83 GLN A CA 1
ATOM 646 C C . GLN A 1 83 ? -8.301 -1.731 6.246 1.00 71.12 83 GLN A C 1
ATOM 648 O O . GLN A 1 83 ? -7.553 -2.525 6.805 1.00 71.12 83 GLN A O 1
ATOM 653 N N . ALA A 1 84 ? -7.918 -0.483 5.969 1.00 68.94 84 ALA A N 1
ATOM 654 C CA . ALA A 1 84 ? -6.637 0.072 6.385 1.00 68.94 84 ALA A CA 1
ATOM 655 C C . ALA A 1 84 ? -6.579 0.284 7.907 1.00 68.94 84 ALA A C 1
ATOM 657 O O . ALA A 1 84 ? -5.531 0.066 8.505 1.00 68.94 84 ALA A O 1
ATOM 658 N N . GLU A 1 85 ? -7.683 0.692 8.538 1.00 68.00 85 GLU A N 1
ATOM 659 C CA . GLU A 1 85 ? -7.804 0.778 9.999 1.00 68.00 85 GLU A CA 1
ATOM 660 C C . GLU A 1 85 ? -7.729 -0.609 10.645 1.00 68.00 85 GLU A C 1
ATOM 662 O O . GLU A 1 85 ? -6.912 -0.810 11.538 1.00 68.00 85 GLU A O 1
ATOM 667 N N . LEU A 1 86 ? -8.464 -1.593 10.122 1.00 64.56 86 LEU A N 1
ATOM 668 C CA . LEU A 1 86 ? -8.372 -2.990 10.554 1.00 64.56 86 LEU A CA 1
ATOM 669 C C . LEU A 1 86 ? -6.955 -3.550 10.390 1.00 64.56 86 LEU A C 1
ATOM 671 O O . LEU A 1 86 ? -6.461 -4.217 11.290 1.00 64.56 86 LEU A O 1
ATOM 675 N N . ALA A 1 87 ? -6.266 -3.262 9.284 1.00 63.44 87 ALA A N 1
ATOM 676 C CA . ALA A 1 87 ? -4.890 -3.713 9.076 1.00 63.44 87 ALA A CA 1
ATOM 677 C C . ALA A 1 87 ? -3.909 -3.103 10.093 1.00 63.44 87 ALA A C 1
ATOM 679 O O . ALA A 1 87 ? -3.016 -3.799 10.562 1.00 63.44 87 ALA A O 1
ATOM 680 N N . LYS A 1 88 ? -4.097 -1.834 10.486 1.00 64.44 88 LYS A N 1
ATOM 681 C CA . LYS A 1 88 ? -3.284 -1.182 11.532 1.00 64.44 88 LYS A CA 1
ATOM 682 C C . LYS A 1 88 ? -3.522 -1.770 12.922 1.00 64.44 88 LYS A C 1
ATOM 684 O O . LYS A 1 88 ? -2.621 -1.742 13.750 1.00 64.44 88 LYS A O 1
ATOM 689 N N . LEU A 1 89 ? -4.720 -2.294 13.181 1.00 58.38 89 LEU A N 1
ATOM 690 C CA . LEU A 1 89 ? -5.024 -3.005 14.426 1.00 58.38 89 LEU A CA 1
ATOM 691 C C . LEU A 1 89 ? -4.346 -4.382 14.494 1.00 58.38 89 LEU A C 1
ATOM 693 O O . LEU A 1 89 ? -4.211 -4.922 15.583 1.00 58.38 89 LEU A O 1
ATOM 697 N N . HIS A 1 90 ? -3.898 -4.929 13.360 1.00 51.69 90 HIS A N 1
ATOM 698 C CA . HIS A 1 90 ? -3.183 -6.205 13.275 1.00 51.69 90 HIS A CA 1
ATOM 699 C C . HIS A 1 90 ? -1.650 -6.050 13.262 1.00 51.69 90 HIS A C 1
ATOM 701 O O . HIS A 1 90 ? -0.953 -6.978 12.849 1.00 51.69 90 HIS A O 1
ATOM 707 N N . GLU A 1 91 ? -1.095 -4.914 13.712 1.00 51.09 91 GLU A N 1
ATOM 708 C CA . GLU A 1 91 ? 0.344 -4.842 14.009 1.00 51.09 91 GLU A CA 1
ATOM 709 C C . GLU A 1 91 ? 0.725 -6.018 14.937 1.00 51.09 91 GLU A C 1
ATOM 711 O O . GLU A 1 91 ? 0.040 -6.233 15.946 1.00 51.09 91 GLU A O 1
ATOM 716 N N . PRO A 1 92 ? 1.773 -6.808 14.617 1.00 47.88 92 PRO A N 1
ATOM 717 C CA . PRO A 1 92 ? 2.181 -7.958 15.419 1.00 47.88 92 PRO A CA 1
ATOM 718 C C . PRO A 1 92 ? 2.627 -7.464 16.799 1.00 47.88 92 PRO A C 1
ATOM 720 O O . PRO A 1 92 ? 3.739 -6.980 16.987 1.00 47.88 92 PRO A O 1
ATOM 723 N N . GLY A 1 93 ? 1.704 -7.522 17.754 1.00 48.34 93 GLY A N 1
ATOM 724 C CA . GLY A 1 93 ? 1.830 -6.876 19.059 1.00 48.34 93 GLY A CA 1
ATOM 725 C C . GLY A 1 93 ? 0.483 -6.496 19.671 1.00 48.34 93 GLY A C 1
ATOM 726 O O . GLY A 1 93 ? 0.373 -6.449 20.894 1.00 48.34 93 GLY A O 1
ATOM 727 N N . PHE A 1 94 ? -0.562 -6.304 18.858 1.00 42.06 94 PHE A N 1
ATOM 728 C CA . PHE A 1 94 ? -1.929 -6.241 19.366 1.00 42.06 94 PHE A CA 1
ATOM 729 C C . PHE A 1 94 ? -2.514 -7.654 19.401 1.00 42.06 94 PHE A C 1
ATOM 731 O O . PHE A 1 94 ? -2.853 -8.243 18.377 1.00 42.06 94 PHE A O 1
ATOM 738 N N . VAL A 1 95 ? -2.598 -8.233 20.598 1.00 46.31 95 VAL A N 1
ATOM 739 C CA . VAL A 1 95 ? -3.328 -9.483 20.796 1.00 46.31 95 VAL A CA 1
ATOM 740 C C . VAL A 1 95 ? -4.807 -9.132 20.678 1.00 46.31 95 VAL A C 1
ATOM 742 O O . VAL A 1 95 ? -5.405 -8.643 21.636 1.00 46.31 95 VAL A O 1
ATOM 745 N N . THR A 1 96 ? -5.429 -9.391 19.527 1.00 46.34 96 THR A N 1
ATOM 746 C CA . THR A 1 96 ? -6.856 -9.712 19.531 1.00 46.34 96 THR A CA 1
ATOM 747 C C . THR A 1 96 ? -6.967 -11.005 20.328 1.00 46.34 96 THR A C 1
ATOM 749 O O . THR A 1 96 ? -6.845 -12.105 19.796 1.00 46.34 96 THR A O 1
ATOM 752 N N . LYS A 1 97 ? -7.093 -10.899 21.659 1.00 54.44 97 LYS A N 1
ATOM 753 C CA . LYS A 1 97 ? -7.538 -12.045 22.447 1.00 54.44 97 LYS A CA 1
ATOM 754 C C . LYS A 1 97 ? -8.903 -12.355 21.866 1.00 54.44 97 LYS A C 1
ATOM 756 O O . LYS A 1 97 ? -9.821 -11.556 22.038 1.00 54.44 97 LYS A O 1
ATOM 761 N N . ALA A 1 98 ? -8.988 -13.443 21.104 1.00 57.81 98 ALA A N 1
ATOM 762 C CA . ALA A 1 98 ? -10.261 -13.985 20.681 1.00 57.81 98 ALA A CA 1
ATOM 763 C C . ALA A 1 98 ? -11.110 -14.070 21.946 1.00 57.81 98 ALA A C 1
ATOM 765 O O . ALA A 1 98 ? -10.690 -14.678 22.934 1.00 57.81 98 ALA A O 1
ATOM 766 N N . ILE A 1 99 ? -12.217 -13.333 21.952 1.00 62.84 99 ILE A N 1
ATOM 767 C CA . ILE A 1 99 ? -13.173 -13.393 23.045 1.00 62.84 99 ILE A CA 1
ATOM 768 C C . ILE A 1 99 ? -13.653 -14.848 23.042 1.00 62.84 99 ILE A C 1
ATOM 770 O O . ILE A 1 99 ? -14.123 -15.296 21.994 1.00 62.84 99 ILE A O 1
ATOM 774 N N . PRO A 1 100 ? -13.453 -15.608 24.135 1.00 74.31 100 PRO A N 1
ATOM 775 C CA . PRO A 1 100 ? -13.970 -16.967 24.233 1.00 74.31 100 PRO A CA 1
ATOM 776 C C . PRO A 1 100 ? -15.455 -16.971 23.863 1.00 74.31 100 PRO A C 1
ATOM 778 O O . PRO A 1 100 ? -16.175 -16.044 24.242 1.00 74.31 100 PRO A O 1
ATOM 781 N N . GLU A 1 101 ? -15.902 -17.965 23.098 1.00 68.56 101 GLU A N 1
ATOM 782 C CA . GLU A 1 101 ? -17.287 -18.047 22.606 1.00 68.56 101 GLU A CA 1
ATOM 783 C C . GLU A 1 101 ? -18.294 -17.980 23.764 1.00 68.56 101 GLU A C 1
ATOM 785 O O . GLU A 1 101 ? -19.352 -17.365 23.658 1.00 68.56 101 GLU A O 1
ATOM 790 N N . GLU A 1 102 ? -17.900 -18.495 24.926 1.00 74.31 102 GLU A N 1
ATOM 791 C CA . GLU A 1 102 ? -18.657 -18.472 26.173 1.00 74.31 102 GLU A CA 1
ATOM 792 C C . GLU A 1 102 ? -18.936 -17.051 26.691 1.00 74.31 102 GLU A C 1
ATOM 794 O O . GLU A 1 102 ? -19.874 -16.842 27.459 1.00 74.31 102 GLU A O 1
ATOM 799 N N . LEU A 1 103 ? -18.133 -16.065 26.282 1.00 76.38 103 LEU A N 1
ATOM 800 C CA . LEU A 1 103 ? -18.293 -14.657 26.647 1.00 76.38 103 LEU A CA 1
ATOM 801 C C . LEU A 1 103 ? -18.975 -13.825 25.555 1.00 76.38 103 LEU A C 1
ATOM 803 O O . LEU A 1 103 ? -19.274 -12.657 25.810 1.00 76.38 103 LEU A O 1
ATOM 807 N N . ALA A 1 104 ? -19.256 -14.393 24.377 1.00 73.94 104 ALA A N 1
ATOM 808 C CA . ALA A 1 104 ? -19.847 -13.659 23.257 1.00 73.94 104 ALA A CA 1
ATOM 809 C C . ALA A 1 104 ? -21.191 -13.026 23.645 1.00 73.94 104 ALA A C 1
ATOM 811 O O . ALA A 1 104 ? -21.357 -11.817 23.519 1.00 73.94 104 ALA A O 1
ATOM 812 N N . SER A 1 105 ? -22.092 -13.799 24.262 1.00 74.81 105 SER A N 1
ATOM 813 C CA . SER A 1 105 ? -23.410 -13.298 24.681 1.00 74.81 105 SER A CA 1
ATOM 814 C C . SER A 1 105 ? -23.336 -12.188 25.736 1.0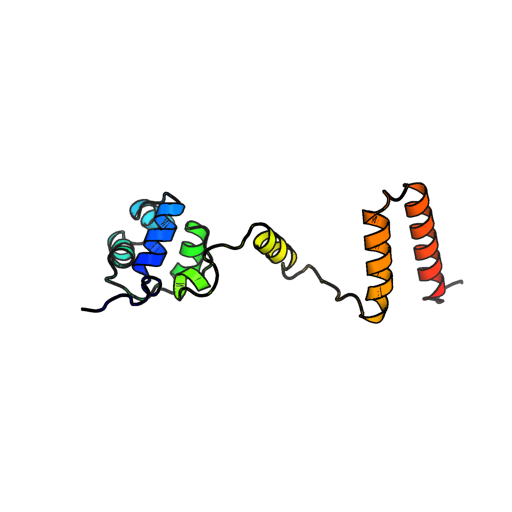0 74.81 105 SER A C 1
ATOM 816 O O . SER A 1 105 ? -24.192 -11.307 25.768 1.00 74.81 105 SER A O 1
ATOM 818 N N . MET A 1 106 ? -22.316 -12.205 26.601 1.00 75.19 106 MET A N 1
ATOM 819 C CA . MET A 1 106 ? -22.099 -11.136 27.581 1.00 75.19 106 MET A CA 1
ATOM 820 C C . MET A 1 106 ? -21.613 -9.855 26.895 1.00 75.19 106 MET A C 1
ATOM 822 O O . MET A 1 106 ? -22.056 -8.761 27.239 1.00 75.19 106 MET A O 1
ATOM 826 N N . VAL A 1 107 ? -20.708 -9.994 25.924 1.00 78.12 107 VAL A N 1
ATOM 827 C CA . VAL A 1 107 ? -20.164 -8.868 25.161 1.00 78.12 107 VAL A CA 1
ATOM 828 C C . VAL A 1 107 ? -21.233 -8.240 24.273 1.00 78.12 107 VAL A C 1
ATOM 830 O O . VAL A 1 107 ? -21.358 -7.018 24.281 1.00 78.12 107 VAL A O 1
ATOM 833 N N . ASP A 1 108 ? -22.047 -9.043 23.590 1.00 78.56 108 ASP A N 1
ATOM 834 C CA . ASP A 1 108 ? -23.154 -8.556 22.762 1.00 78.56 108 ASP A CA 1
ATOM 835 C C . ASP A 1 108 ? -24.151 -7.739 23.595 1.00 78.56 108 ASP A C 1
ATOM 837 O O . ASP A 1 108 ? -24.507 -6.622 23.222 1.00 78.56 108 ASP A O 1
ATOM 841 N N . ALA A 1 109 ? -24.509 -8.229 24.788 1.00 78.75 109 ALA A N 1
ATOM 842 C CA . ALA A 1 109 ? -25.379 -7.502 25.711 1.00 78.75 109 ALA A CA 1
ATOM 843 C C . ALA A 1 109 ? -24.765 -6.169 26.185 1.00 78.75 109 ALA A C 1
ATOM 845 O O . ALA A 1 109 ? -25.475 -5.182 26.385 1.00 78.75 109 ALA A O 1
ATOM 846 N N . TRP A 1 110 ? -23.443 -6.109 26.375 1.00 75.06 110 TRP A N 1
ATOM 847 C CA . TRP A 1 110 ? -22.750 -4.870 26.744 1.00 75.06 110 TRP A CA 1
ATOM 848 C C . TRP A 1 110 ? -22.658 -3.874 25.589 1.00 75.06 110 TRP A C 1
ATOM 850 O O . TRP A 1 110 ? -22.788 -2.671 25.824 1.00 75.06 110 TRP A O 1
ATOM 860 N N . ILE A 1 111 ? -22.453 -4.354 24.361 1.00 76.44 111 ILE A N 1
ATOM 861 C CA . ILE A 1 111 ? -22.471 -3.523 23.152 1.00 76.44 111 ILE A CA 1
ATOM 862 C C . ILE A 1 111 ? -23.864 -2.915 22.977 1.00 76.44 111 ILE A C 1
ATOM 864 O O . ILE A 1 111 ? -23.980 -1.699 22.844 1.00 76.44 111 ILE A O 1
ATOM 868 N N . GLU A 1 112 ? -24.918 -3.724 23.088 1.00 78.25 112 GLU A N 1
ATOM 869 C CA . GLU A 1 112 ? -26.304 -3.263 22.969 1.00 78.25 112 GLU A CA 1
ATOM 870 C C . GLU A 1 112 ? -26.661 -2.221 24.042 1.00 78.25 112 GLU A C 1
ATOM 872 O O . GLU A 1 112 ? -27.290 -1.199 23.747 1.00 78.25 112 GLU A O 1
ATOM 877 N N . LEU A 1 113 ? -26.198 -2.421 25.282 1.00 73.81 113 LEU A N 1
ATOM 878 C CA . LEU A 1 113 ? -26.338 -1.444 26.365 1.00 73.81 113 LEU A CA 1
ATOM 879 C C . LEU A 1 113 ? -25.605 -0.132 26.067 1.00 73.81 113 LEU A C 1
ATOM 881 O O . LEU A 1 113 ? -26.160 0.937 26.312 1.00 73.81 113 LEU A O 1
ATOM 885 N N . TYR A 1 114 ? -24.380 -0.204 25.544 1.00 69.31 114 TYR A N 1
ATOM 886 C CA . TYR A 1 114 ? -23.579 0.970 25.193 1.00 69.31 114 TYR A CA 1
ATOM 887 C C . TYR A 1 114 ? -24.189 1.770 24.033 1.00 69.31 114 TYR A C 1
ATOM 889 O O . TYR A 1 114 ? -24.173 3.002 24.052 1.00 69.31 114 TYR A O 1
ATOM 897 N N . GLU A 1 115 ? -24.742 1.081 23.034 1.00 73.56 115 GLU A N 1
ATOM 898 C CA . GLU A 1 115 ? -25.403 1.697 21.881 1.00 73.56 115 GLU A CA 1
ATOM 899 C C . GLU A 1 115 ? -26.757 2.311 22.254 1.00 73.56 115 GLU A C 1
ATOM 901 O O . GLU A 1 115 ? -27.106 3.391 21.771 1.00 73.56 115 GLU A O 1
ATOM 906 N N . SER A 1 116 ? -27.500 1.662 23.153 1.00 74.88 116 SER A N 1
ATOM 907 C CA . SER A 1 116 ? -28.837 2.100 23.565 1.00 74.88 116 SER A CA 1
ATOM 908 C C . SER A 1 116 ? -28.813 3.185 24.643 1.00 74.88 116 SER A C 1
ATOM 910 O O . SER A 1 116 ? -29.725 4.012 24.708 1.00 74.88 116 SER A O 1
ATOM 912 N N . GLN A 1 117 ? -27.791 3.212 25.506 1.00 65.00 117 GLN A N 1
ATOM 913 C CA . GLN A 1 117 ? -27.653 4.202 26.572 1.00 65.00 117 GLN A CA 1
ATOM 914 C C . GLN A 1 117 ? -26.190 4.592 26.798 1.00 65.00 117 GLN A C 1
ATOM 916 O O . GLN A 1 117 ? -25.316 3.757 27.017 1.00 65.00 117 GLN A O 1
ATOM 921 N N . ARG A 1 118 ? -25.917 5.902 26.8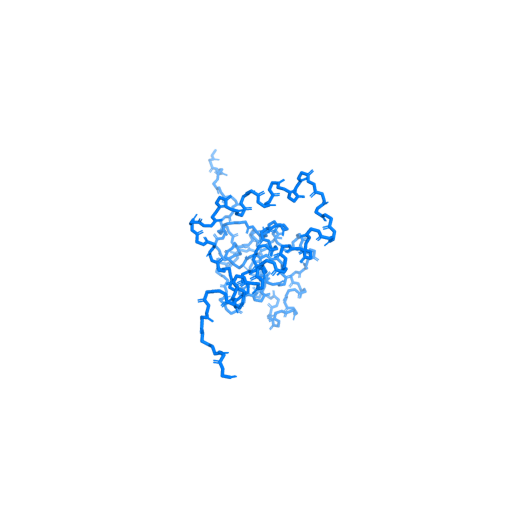69 1.00 63.88 118 ARG A N 1
ATOM 922 C CA . ARG A 1 118 ? -24.640 6.388 27.407 1.00 63.88 118 ARG A CA 1
ATOM 923 C C . ARG A 1 118 ? -24.537 5.970 28.872 1.00 63.88 118 ARG A C 1
ATOM 925 O O . ARG A 1 118 ? -25.161 6.587 29.735 1.00 63.88 118 ARG A O 1
ATOM 932 N N . LEU A 1 119 ? -23.745 4.933 29.136 1.00 68.62 119 LEU A N 1
ATOM 933 C CA . LEU A 1 119 ? -23.449 4.463 30.485 1.00 68.62 119 LEU A CA 1
ATOM 934 C C . LEU A 1 119 ? -22.976 5.647 31.334 1.00 68.62 119 LEU A C 1
ATOM 936 O O . LEU A 1 119 ? -22.010 6.335 30.992 1.00 68.62 119 LEU A O 1
ATOM 940 N N . SER A 1 120 ? -23.690 5.920 32.426 1.00 75.31 120 SER A N 1
ATOM 941 C CA . SER A 1 120 ? -23.302 7.005 33.324 1.00 75.31 120 SER A CA 1
ATOM 942 C C . SER A 1 120 ? -21.950 6.686 33.983 1.00 75.31 120 SER A C 1
ATOM 944 O O . SER A 1 120 ? -21.688 5.516 34.281 1.00 75.31 120 SER A O 1
ATOM 946 N N . PRO A 1 121 ? -21.111 7.693 34.289 1.00 73.06 121 PRO A N 1
ATOM 947 C CA . PRO A 1 121 ? -19.810 7.472 34.927 1.00 73.06 121 PRO A CA 1
ATOM 948 C C . PRO A 1 121 ? -19.900 6.644 36.220 1.00 73.06 121 PRO A C 1
ATOM 950 O O . PRO A 1 121 ? -19.096 5.750 36.444 1.00 73.06 121 PRO A O 1
ATOM 953 N N . ARG A 1 122 ? -20.964 6.844 37.012 1.00 74.44 122 ARG A N 1
ATOM 954 C CA . ARG A 1 122 ? -21.213 6.100 38.260 1.00 74.44 122 ARG A CA 1
ATOM 955 C C . ARG A 1 122 ? -21.423 4.600 38.047 1.00 74.44 122 ARG A C 1
ATOM 957 O O . ARG A 1 122 ? -21.055 3.794 38.899 1.00 74.44 122 ARG A O 1
ATOM 964 N N . LEU A 1 123 ? -22.049 4.226 36.931 1.00 74.75 123 LEU A N 1
ATOM 965 C CA . LEU A 1 123 ? -22.274 2.824 36.587 1.00 74.75 123 LEU A CA 1
ATOM 966 C C . LEU A 1 123 ? -20.964 2.159 36.152 1.00 74.75 123 LEU A C 1
ATOM 968 O O . LEU A 1 123 ? -20.702 1.027 36.544 1.00 74.75 123 LEU A O 1
ATOM 972 N N . ILE A 1 124 ? -20.120 2.884 35.412 1.00 76.56 124 ILE A N 1
ATOM 973 C CA . ILE A 1 124 ? -18.782 2.421 35.019 1.00 76.56 124 ILE A CA 1
ATOM 974 C C . ILE A 1 124 ? -17.907 2.201 36.260 1.00 76.56 124 ILE A C 1
ATOM 976 O O . ILE A 1 124 ? -17.259 1.159 36.371 1.00 76.56 124 ILE A O 1
ATOM 980 N N . ASP A 1 125 ? -17.945 3.125 37.223 1.00 77.31 125 ASP A N 1
ATOM 981 C CA . ASP A 1 125 ? -17.223 2.987 38.493 1.00 77.31 125 ASP A CA 1
ATOM 982 C C . ASP A 1 125 ? -17.705 1.760 39.284 1.00 77.31 125 ASP A C 1
ATOM 984 O O . ASP A 1 125 ? -16.900 0.986 39.802 1.00 77.31 125 ASP A O 1
ATOM 988 N N . SER A 1 126 ? -19.022 1.527 39.317 1.00 80.94 126 SER A N 1
ATOM 989 C CA . SER A 1 126 ? -19.617 0.374 40.005 1.00 80.94 126 SER A CA 1
ATOM 990 C C . SER A 1 126 ? -19.223 -0.957 39.355 1.00 80.94 126 SER A C 1
ATOM 992 O O . SER A 1 126 ? -18.829 -1.892 40.050 1.00 80.94 126 SER A O 1
ATOM 994 N N . LEU A 1 127 ? -19.278 -1.044 38.021 1.00 79.25 127 LEU A N 1
ATOM 995 C CA . LEU A 1 127 ? -18.859 -2.233 37.270 1.00 79.25 127 LEU A CA 1
ATOM 996 C C . LEU A 1 127 ? -17.362 -2.514 37.441 1.00 79.25 127 LEU A C 1
ATOM 998 O O . LEU A 1 127 ? -16.968 -3.669 37.593 1.00 79.25 127 LEU A O 1
ATOM 1002 N N . SER A 1 128 ? -16.541 -1.463 37.478 1.00 78.31 128 SER A N 1
ATOM 1003 C CA . SER A 1 128 ? -15.101 -1.582 37.723 1.00 78.31 128 SER A CA 1
ATOM 1004 C C . SER A 1 128 ? -14.817 -2.101 39.134 1.00 78.31 128 SER A C 1
ATOM 1006 O O . SER A 1 128 ? -13.981 -2.987 39.299 1.00 78.31 128 SER A O 1
ATOM 1008 N N . GLY A 1 129 ? -15.561 -1.627 40.140 1.00 77.00 129 GLY A N 1
ATOM 1009 C CA . GLY A 1 129 ? -15.482 -2.143 41.509 1.00 77.00 129 GLY A CA 1
ATOM 1010 C C . GLY A 1 129 ? -15.857 -3.624 41.615 1.00 77.00 129 GLY A C 1
ATOM 1011 O O . GLY A 1 129 ? -15.144 -4.395 42.252 1.00 77.00 129 GLY A O 1
ATOM 1012 N N . ILE A 1 130 ? -16.928 -4.051 40.935 1.00 78.88 130 ILE A N 1
ATOM 1013 C CA . ILE A 1 130 ? -17.342 -5.464 40.895 1.00 78.88 130 ILE A CA 1
ATOM 1014 C C . ILE A 1 130 ? -16.279 -6.325 40.206 1.00 78.88 130 ILE A C 1
ATOM 1016 O O . ILE A 1 130 ? -15.928 -7.388 40.718 1.00 78.88 130 ILE A O 1
ATOM 1020 N N . ALA A 1 131 ? -15.741 -5.872 39.071 1.00 78.88 131 ALA A N 1
ATOM 1021 C CA . ALA A 1 131 ? -14.681 -6.583 38.363 1.00 78.88 131 ALA A CA 1
ATOM 1022 C C . ALA A 1 131 ? -13.432 -6.759 39.242 1.00 78.88 131 ALA A C 1
ATOM 1024 O O . ALA A 1 131 ? -12.830 -7.833 39.241 1.00 78.88 131 ALA A O 1
ATOM 1025 N N . GLU A 1 132 ? -13.070 -5.744 40.030 1.00 76.81 132 GLU A N 1
ATOM 1026 C CA . GLU A 1 132 ? -11.946 -5.822 40.964 1.00 76.81 132 GLU A CA 1
ATOM 1027 C C . GLU A 1 132 ? -12.221 -6.808 42.110 1.00 76.81 132 GLU A C 1
ATOM 1029 O O . GLU A 1 132 ? -11.384 -7.660 42.408 1.00 76.81 132 GLU A O 1
ATOM 1034 N N . CYS A 1 133 ? -13.430 -6.800 42.682 1.00 72.56 133 CYS A N 1
ATOM 1035 C CA . CYS A 1 133 ? -13.839 -7.797 43.675 1.00 72.56 133 CYS A CA 1
ATOM 1036 C C . CYS A 1 133 ? -13.792 -9.232 43.124 1.00 72.56 133 CYS A C 1
ATOM 1038 O O . CYS A 1 133 ? -13.339 -10.148 43.812 1.00 72.56 133 CYS A O 1
ATOM 1040 N N . LEU A 1 134 ? -14.217 -9.440 4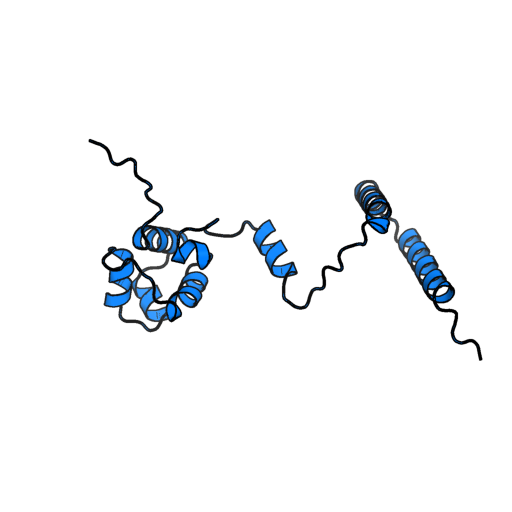1.875 1.00 73.94 134 LEU A N 1
ATOM 1041 C CA . LEU A 1 134 ? -14.186 -10.756 41.234 1.00 73.94 134 LEU A CA 1
ATOM 1042 C C . LEU A 1 134 ? -12.756 -11.237 40.960 1.00 73.94 134 LEU A C 1
ATOM 1044 O O . LEU A 1 134 ? -12.480 -12.422 41.139 1.00 73.94 134 LEU A O 1
ATOM 1048 N N . LYS A 1 13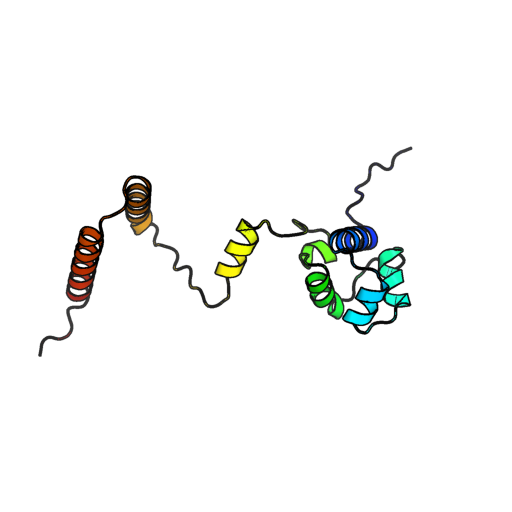5 ? -11.817 -10.345 40.610 1.00 71.56 135 LYS A N 1
ATOM 1049 C CA . LYS A 1 135 ? -10.391 -10.707 40.484 1.00 71.56 135 LYS A CA 1
ATOM 1050 C C . LYS A 1 135 ? -9.824 -11.269 41.787 1.00 71.56 135 LYS A C 1
ATOM 1052 O O . LYS A 1 135 ? -9.063 -12.233 41.744 1.00 71.56 135 LYS A O 1
ATOM 1057 N N . HIS A 1 136 ? -10.214 -10.701 42.930 1.00 64.00 136 HIS A N 1
ATOM 1058 C CA . HIS A 1 136 ? -9.808 -11.203 44.244 1.00 64.00 136 HIS A CA 1
ATOM 1059 C C . HIS A 1 136 ? -10.471 -12.542 44.596 1.00 64.00 136 HIS A C 1
ATOM 1061 O O . HIS A 1 136 ? -9.816 -13.415 45.157 1.00 64.00 136 HIS A O 1
ATOM 1067 N N . GLY A 1 137 ? -11.739 -12.745 44.223 1.00 57.62 137 GLY A N 1
ATOM 1068 C CA . GLY A 1 137 ? -12.444 -14.012 44.455 1.00 57.62 137 GLY A CA 1
ATOM 1069 C C . GLY A 1 137 ? -11.940 -15.182 43.600 1.00 57.62 137 GLY A C 1
ATOM 1070 O O . GLY A 1 137 ? -12.012 -16.330 44.029 1.00 57.62 137 GLY A O 1
ATOM 1071 N N . ILE A 1 138 ? -11.403 -14.904 42.408 1.00 60.06 138 ILE A N 1
ATOM 1072 C CA . ILE A 1 138 ? -10.883 -15.922 41.479 1.00 60.06 138 ILE A CA 1
ATOM 1073 C C . ILE A 1 138 ? -9.442 -16.343 41.833 1.00 60.06 138 ILE A C 1
ATOM 1075 O O . ILE A 1 138 ? -9.006 -17.418 41.423 1.00 60.06 138 ILE A O 1
ATOM 1079 N N . ASN A 1 139 ? -8.706 -15.554 42.629 1.00 52.59 139 ASN A N 1
ATOM 1080 C CA . ASN A 1 139 ? -7.327 -15.858 43.019 1.00 52.59 139 ASN A CA 1
ATOM 1081 C C . ASN A 1 139 ? -7.145 -15.834 44.554 1.00 52.59 139 ASN A C 1
ATOM 1083 O O . ASN A 1 139 ? -6.679 -14.834 45.103 1.00 52.59 139 ASN A O 1
ATOM 1087 N N . PRO A 1 140 ? -7.496 -16.917 45.275 1.00 54.06 140 PRO A N 1
ATOM 1088 C CA . PRO A 1 140 ? -7.522 -16.938 46.742 1.00 54.06 140 PRO A CA 1
ATOM 1089 C C . PRO A 1 140 ? -6.141 -16.974 47.433 1.00 54.06 140 PRO A C 1
ATOM 1091 O O . PRO A 1 140 ? -6.063 -17.264 48.624 1.00 54.06 140 PRO A O 1
ATOM 1094 N N . THR A 1 141 ? -5.028 -16.682 46.753 1.00 52.50 141 THR A N 1
ATOM 1095 C CA . THR A 1 141 ? -3.695 -16.735 47.377 1.00 52.50 141 THR A CA 1
ATOM 1096 C C . THR A 1 141 ? -3.156 -15.353 47.738 1.00 52.50 141 THR A C 1
ATOM 1098 O O . THR A 1 141 ? -2.449 -14.734 46.943 1.00 52.50 141 THR A O 1
ATOM 1101 N N . LYS A 1 142 ? -3.466 -14.924 48.967 1.00 43.62 142 LYS A N 1
ATOM 1102 C CA . LYS A 1 142 ? -2.537 -14.468 50.027 1.00 43.62 142 LYS A CA 1
ATOM 1103 C C . LYS A 1 142 ? -3.217 -13.438 50.934 1.00 43.62 142 LYS A C 1
ATOM 1105 O O . LYS A 1 142 ? -3.139 -12.237 50.696 1.00 43.62 142 LYS A O 1
ATOM 1110 N N . CYS A 1 143 ? -3.830 -13.937 52.001 1.00 37.00 143 CYS A N 1
ATOM 1111 C CA . CYS A 1 143 ? -3.888 -13.227 53.272 1.00 37.00 143 CYS A CA 1
ATOM 1112 C C . CYS A 1 143 ? -2.916 -13.955 54.207 1.00 37.00 143 CYS A C 1
ATOM 1114 O O . CYS A 1 143 ? -3.218 -15.071 54.622 1.00 37.00 143 CYS A O 1
ATOM 1116 N N . ASP A 1 144 ? -1.754 -13.348 54.446 1.00 37.03 144 ASP A N 1
ATOM 1117 C CA . ASP A 1 144 ? -0.985 -13.487 55.689 1.00 37.03 144 ASP A CA 1
ATOM 1118 C C . ASP A 1 144 ? -1.107 -12.145 56.423 1.00 37.03 144 ASP A C 1
ATOM 1120 O O . ASP A 1 144 ? -1.009 -11.103 55.725 1.00 37.03 144 ASP A O 1
#

Sequence (144 aa):
MFDNMNMSSHLSERIGRAAREAKLRPAHIATALKKNRSTIQRWFDGSSNTLPGDLLLPLSKLLGVRPEWLANGEGPMRLSKQQAELAKLHEPGFVTKAIPEELASMVDAWIELYESQRLSPRLIDSLSGIAECLKHGINPTKCD

Foldseek 3Di:
DDDPDDPQFALLSLLVVLCVVLVHDLVNVCVQQVHDSVVSVCRNVRVDRADPPVCLVSSCVSSVFDSVCNGGNPDDRHDDPVRVVVVVCVDPPNPPPPDPPVCPVVVVVVVVCVVVDVPDPVNVVVVVVVVVVVVCVVDVPDDD

pLDDT: mean 75.9, std 15.47, range [35.12, 92.5]